Protein AF-A0A960T0Y4-F1 (afdb_monomer)

Secondary structure (DSSP, 8-state):
----HHHHHHHHHHHHHHHHHHHHHHHHHHHHS-HHHHHHHHHHHHHHHHHHHHHHH--TTS--HHHHHHHHHHHHHHHHHHHHHHHHHHHHTT---

Structure (mmCIF, N/CA/C/O backbone):
data_AF-A0A960T0Y4-F1
#
_entry.id   AF-A0A960T0Y4-F1
#
loop_
_atom_site.group_PDB
_atom_site.id
_atom_site.type_symbol
_atom_site.label_atom_id
_atom_site.label_alt_id
_atom_site.label_comp_id
_atom_site.label_asym_id
_atom_site.label_entity_id
_atom_site.label_seq_id
_atom_site.pdbx_PDB_ins_code
_atom_site.Cartn_x
_atom_site.Cartn_y
_atom_site.Cartn_z
_atom_site.occupancy
_atom_site.B_iso_or_equiv
_atom_site.auth_seq_id
_atom_site.auth_comp_id
_atom_site.auth_asym_id
_atom_site.auth_atom_id
_atom_site.pdbx_PDB_model_num
ATOM 1 N N . PRO A 1 1 ? 32.825 3.069 -10.341 1.00 51.34 1 PRO A N 1
ATOM 2 C CA . PRO A 1 1 ? 32.458 3.861 -11.542 1.00 51.34 1 PRO A CA 1
ATOM 3 C C . PRO A 1 1 ? 32.487 5.367 -11.227 1.00 51.34 1 PRO A C 1
ATOM 5 O O . PRO A 1 1 ? 32.012 5.741 -10.158 1.00 51.34 1 PRO A O 1
ATOM 8 N N . PRO A 1 2 ? 33.087 6.227 -12.070 1.00 52.44 2 PRO A N 1
ATOM 9 C CA . PRO A 1 2 ? 33.135 7.655 -11.782 1.00 52.44 2 PRO A CA 1
ATOM 10 C C . PRO A 1 2 ? 31.711 8.209 -11.888 1.00 52.44 2 PRO A C 1
ATOM 12 O O . PRO A 1 2 ? 31.106 8.140 -12.956 1.00 52.44 2 PRO A O 1
ATOM 15 N N . LEU A 1 3 ? 31.153 8.696 -10.775 1.00 61.00 3 LEU A N 1
ATOM 16 C CA . LEU A 1 3 ? 29.891 9.432 -10.794 1.00 61.00 3 LEU A CA 1
ATOM 17 C C . LEU A 1 3 ? 30.160 10.733 -11.553 1.00 61.00 3 LEU A C 1
ATOM 19 O O . LEU A 1 3 ? 30.798 11.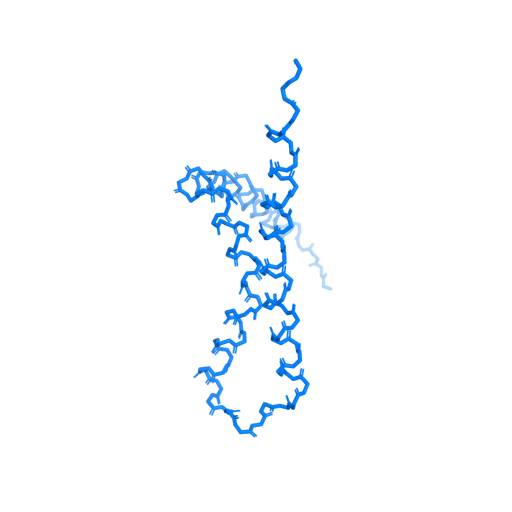642 -11.019 1.00 61.00 3 LEU A O 1
ATOM 23 N N . HIS A 1 4 ? 29.727 10.811 -12.812 1.00 67.94 4 HIS A N 1
ATOM 24 C CA . HIS A 1 4 ? 29.734 12.074 -13.532 1.00 67.94 4 HIS A CA 1
ATOM 25 C C . HIS A 1 4 ? 28.804 13.014 -12.758 1.00 67.94 4 HIS A C 1
ATOM 27 O O . HIS A 1 4 ? 27.667 12.653 -12.467 1.00 67.94 4 HIS A O 1
ATOM 33 N N . GLY A 1 5 ? 29.258 14.221 -12.399 1.00 76.19 5 GLY A N 1
ATOM 34 C CA . GLY A 1 5 ? 28.444 15.179 -11.626 1.00 76.19 5 GLY A CA 1
ATOM 35 C C . GLY A 1 5 ? 27.075 15.486 -12.257 1.00 76.19 5 GLY A C 1
ATOM 36 O O . GLY A 1 5 ? 26.147 15.896 -11.566 1.00 76.19 5 GLY A O 1
ATOM 37 N N . MET A 1 6 ? 26.932 15.204 -13.556 1.00 78.88 6 MET A N 1
ATOM 38 C CA . MET A 1 6 ? 25.678 15.252 -14.302 1.00 78.88 6 MET A CA 1
ATOM 39 C C . MET A 1 6 ? 24.641 14.219 -13.824 1.00 78.88 6 MET A C 1
ATOM 41 O O . MET A 1 6 ? 23.463 14.547 -13.762 1.00 78.88 6 MET A O 1
ATOM 45 N N . ASP A 1 7 ? 25.048 13.002 -13.448 1.00 83.81 7 ASP A N 1
ATOM 46 C CA . ASP A 1 7 ? 24.133 11.951 -12.970 1.00 83.81 7 ASP A CA 1
ATOM 47 C C . ASP A 1 7 ? 23.515 12.342 -11.626 1.00 83.81 7 ASP A C 1
ATOM 49 O O . ASP A 1 7 ? 22.317 12.188 -11.406 1.00 83.81 7 ASP A O 1
ATOM 53 N N . LEU A 1 8 ? 24.334 12.921 -10.744 1.00 86.56 8 LEU A N 1
ATOM 54 C CA . LEU A 1 8 ? 23.898 13.477 -9.464 1.00 86.56 8 LEU A CA 1
ATOM 55 C C . LEU A 1 8 ? 22.908 14.628 -9.661 1.00 86.56 8 LEU A C 1
ATOM 57 O O . LEU A 1 8 ? 21.902 14.692 -8.958 1.00 86.56 8 LEU A O 1
ATOM 61 N N . LEU A 1 9 ? 23.157 15.499 -10.644 1.00 86.81 9 LEU A N 1
ATOM 62 C CA . LEU A 1 9 ? 22.242 16.579 -11.007 1.00 86.81 9 LEU A CA 1
ATOM 63 C C . LEU A 1 9 ? 20.905 16.029 -11.527 1.00 86.81 9 LEU A C 1
ATOM 65 O O . LEU A 1 9 ? 19.850 16.479 -11.085 1.00 86.81 9 LEU A O 1
ATOM 69 N N . TRP A 1 10 ? 20.935 15.031 -12.416 1.00 88.19 10 TRP A N 1
ATOM 70 C CA . TRP A 1 10 ? 19.730 14.397 -12.952 1.00 88.19 10 TRP A CA 1
ATOM 71 C C . TRP A 1 10 ? 18.936 13.649 -11.881 1.00 88.19 10 TRP A C 1
ATOM 73 O O . TRP A 1 10 ? 17.719 13.799 -11.827 1.00 88.19 10 TRP A O 1
ATOM 83 N N . MET A 1 11 ? 19.597 12.904 -10.991 1.00 87.38 11 MET A N 1
ATOM 84 C CA . MET A 1 11 ? 18.935 12.238 -9.867 1.00 87.38 11 MET A CA 1
ATOM 85 C C . MET A 1 11 ? 18.334 13.245 -8.886 1.00 87.38 11 MET A C 1
ATOM 87 O O . MET A 1 11 ? 17.212 13.038 -8.437 1.00 87.38 11 MET A O 1
ATOM 91 N N . ALA A 1 12 ? 19.029 14.345 -8.578 1.00 86.81 12 ALA A N 1
ATOM 92 C CA . ALA A 1 12 ? 18.513 15.387 -7.692 1.00 86.81 12 ALA A CA 1
ATOM 93 C C . ALA A 1 12 ? 17.313 16.120 -8.309 1.00 86.81 12 ALA A C 1
ATOM 95 O O . ALA A 1 12 ? 16.304 16.323 -7.634 1.00 86.81 12 ALA A O 1
ATOM 96 N N . LEU A 1 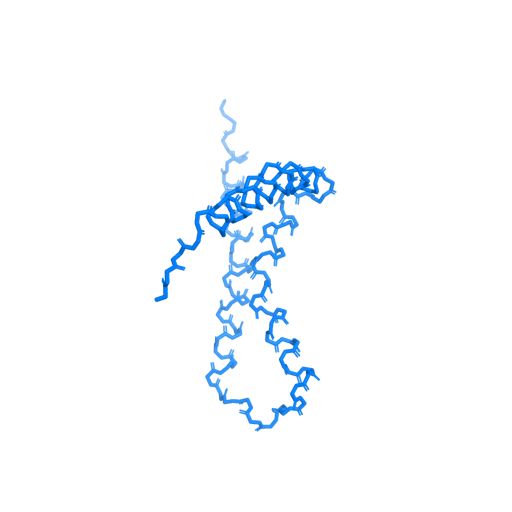13 ? 17.390 16.464 -9.598 1.00 89.25 13 LEU A N 1
ATOM 97 C CA . LEU A 1 13 ? 16.288 17.079 -10.336 1.00 89.25 13 LEU A CA 1
ATOM 98 C C . LEU A 1 13 ? 15.078 16.140 -10.379 1.00 89.25 13 LEU A C 1
ATOM 100 O O . LEU A 1 13 ? 13.964 16.548 -10.056 1.00 89.25 13 LEU A O 1
ATOM 104 N N . LEU A 1 14 ? 15.301 14.871 -10.726 1.00 87.12 14 LEU A N 1
ATOM 105 C CA . LEU A 1 14 ? 14.253 13.860 -10.780 1.00 87.12 14 LEU A CA 1
ATOM 106 C C . LEU A 1 14 ? 13.645 13.616 -9.396 1.00 87.12 14 LEU A C 1
ATOM 108 O O . LEU A 1 14 ? 12.426 13.572 -9.279 1.00 87.12 14 LEU A O 1
ATOM 112 N N . ALA A 1 15 ? 14.459 13.510 -8.343 1.00 87.31 15 ALA A N 1
ATOM 113 C CA . ALA A 1 15 ? 13.994 13.337 -6.971 1.00 87.31 15 ALA A CA 1
ATOM 114 C C . ALA A 1 15 ? 13.181 14.544 -6.494 1.00 87.31 15 ALA A C 1
ATOM 116 O O . ALA A 1 15 ? 12.140 14.363 -5.867 1.00 87.31 15 ALA A O 1
ATOM 117 N N . PHE A 1 16 ? 13.598 15.768 -6.824 1.00 88.50 16 PHE A N 1
ATOM 118 C CA . PHE A 1 16 ? 12.859 16.979 -6.478 1.00 88.50 16 PHE A CA 1
ATOM 119 C C . PHE A 1 16 ? 11.523 17.054 -7.218 1.00 88.50 16 PHE A C 1
ATOM 121 O O . PHE A 1 16 ? 10.489 17.289 -6.595 1.00 88.50 16 PHE A O 1
ATOM 128 N N . VAL A 1 17 ? 11.521 16.784 -8.527 1.00 88.00 17 VAL A N 1
ATOM 129 C CA . VAL A 1 17 ? 10.295 16.765 -9.334 1.00 88.00 17 VAL A CA 1
ATOM 130 C C . VAL A 1 17 ? 9.349 15.667 -8.847 1.00 88.00 17 VAL A C 1
ATOM 132 O O . VAL A 1 17 ? 8.181 15.932 -8.576 1.00 88.00 17 VAL A O 1
ATOM 135 N N . CYS A 1 18 ? 9.859 14.451 -8.661 1.00 82.44 18 CYS A N 1
ATOM 136 C CA . CYS A 1 18 ? 9.096 13.318 -8.153 1.00 82.44 18 CYS A CA 1
ATOM 137 C C . CYS A 1 18 ? 8.550 13.597 -6.746 1.00 82.44 18 CYS A C 1
ATOM 139 O O . CYS A 1 18 ? 7.389 13.329 -6.478 1.00 82.44 18 CYS A O 1
ATOM 141 N N . THR A 1 19 ? 9.318 14.224 -5.855 1.00 86.44 19 THR A N 1
ATOM 142 C CA . THR A 1 19 ? 8.840 14.499 -4.495 1.00 86.44 19 THR A CA 1
ATOM 143 C C . THR A 1 19 ? 7.832 15.641 -4.481 1.00 86.44 19 THR A C 1
ATOM 145 O O . THR A 1 19 ? 6.723 15.455 -4.010 1.00 86.44 19 THR A O 1
ATOM 148 N N . VAL A 1 20 ? 8.157 16.817 -5.017 1.00 85.50 20 VAL A N 1
ATOM 149 C CA . VAL A 1 20 ? 7.288 17.999 -4.885 1.00 85.50 20 VAL A CA 1
ATOM 150 C C . VAL A 1 20 ? 6.012 17.850 -5.715 1.00 85.50 20 VAL A C 1
ATOM 152 O O . VAL A 1 20 ? 4.914 18.072 -5.200 1.00 85.50 20 VAL A O 1
ATOM 155 N N . PHE A 1 21 ? 6.127 17.422 -6.977 1.00 82.56 21 PHE A N 1
ATOM 156 C CA . PHE A 1 21 ? 4.957 17.279 -7.843 1.00 82.56 21 PHE A CA 1
ATOM 157 C C . PHE A 1 21 ? 4.163 16.010 -7.537 1.00 82.56 21 PHE A C 1
ATOM 159 O O . PHE A 1 21 ? 2.939 16.100 -7.425 1.00 82.56 21 PHE A O 1
ATOM 166 N N . ALA A 1 22 ? 4.808 14.848 -7.352 1.00 83.06 22 ALA A N 1
ATOM 167 C CA . ALA A 1 22 ? 4.050 13.628 -7.066 1.00 83.06 22 ALA A CA 1
ATOM 168 C C . ALA A 1 22 ? 3.453 13.645 -5.656 1.00 83.06 22 ALA A C 1
ATOM 170 O O . ALA A 1 22 ? 2.351 13.138 -5.490 1.00 83.06 22 ALA A O 1
ATOM 171 N N . HIS A 1 23 ? 4.085 14.283 -4.662 1.00 78.75 23 HIS A N 1
ATOM 172 C CA . HIS A 1 23 ? 3.462 14.463 -3.346 1.00 78.75 23 HIS A CA 1
ATOM 173 C C . HIS A 1 23 ? 2.269 15.425 -3.404 1.00 78.75 23 HIS A C 1
ATOM 175 O O . HIS A 1 23 ? 1.231 15.145 -2.810 1.00 78.75 23 HIS A O 1
ATOM 181 N N . GLY A 1 24 ? 2.361 16.517 -4.173 1.00 80.69 24 GLY A N 1
ATOM 182 C CA . GLY A 1 24 ? 1.228 17.418 -4.402 1.00 80.69 24 GLY A CA 1
ATOM 183 C C . GLY A 1 24 ? 0.043 16.710 -5.066 1.00 80.69 24 GLY A C 1
ATOM 184 O O . GLY A 1 24 ? -1.092 16.832 -4.603 1.00 80.69 24 GLY A O 1
ATOM 185 N N . TYR A 1 25 ? 0.313 15.902 -6.096 1.00 77.75 25 TYR A N 1
ATOM 186 C CA . TYR A 1 25 ? -0.699 15.061 -6.736 1.00 77.75 25 TYR A CA 1
ATOM 187 C C . TYR A 1 25 ? -1.238 13.995 -5.779 1.00 77.75 25 TYR A C 1
ATOM 189 O O . TYR A 1 25 ? -2.446 13.830 -5.684 1.00 77.75 25 TYR A O 1
ATOM 197 N N . HIS A 1 26 ? -0.377 13.329 -5.010 1.00 70.50 26 HIS A N 1
ATOM 198 C CA . HIS A 1 26 ? -0.770 12.344 -4.004 1.00 70.50 26 HIS A CA 1
ATOM 199 C C . HIS A 1 26 ? -1.741 12.964 -2.988 1.00 70.50 26 HIS A C 1
ATOM 201 O O . HIS A 1 26 ? -2.800 12.398 -2.740 1.00 70.50 26 HIS A O 1
ATOM 207 N N . ILE A 1 27 ? -1.455 14.157 -2.458 1.00 73.62 27 ILE A N 1
ATOM 208 C CA . ILE A 1 27 ? -2.363 14.873 -1.545 1.00 73.62 27 ILE A CA 1
ATOM 209 C C . ILE A 1 27 ? -3.674 15.262 -2.245 1.00 73.62 27 ILE A C 1
ATOM 211 O O . ILE A 1 27 ? -4.740 15.206 -1.630 1.00 73.62 27 ILE A O 1
ATOM 215 N N . HIS A 1 28 ? -3.626 15.647 -3.522 1.00 69.44 28 HIS A N 1
ATOM 216 C CA . HIS A 1 28 ? -4.826 15.965 -4.298 1.00 69.44 28 HIS A CA 1
ATOM 217 C C . HIS A 1 28 ? -5.699 14.722 -4.544 1.00 69.44 28 HIS A C 1
ATOM 219 O O . HIS A 1 28 ? -6.919 14.790 -4.395 1.00 69.44 28 HIS A O 1
ATOM 225 N N . LEU A 1 29 ? -5.081 13.569 -4.824 1.00 64.44 29 LEU A N 1
ATOM 226 C CA . LEU A 1 29 ? -5.757 12.277 -4.936 1.00 64.44 29 LEU A CA 1
ATOM 227 C C . LEU A 1 29 ? -6.325 11.812 -3.593 1.00 64.44 29 LEU A C 1
ATOM 229 O O . LEU A 1 29 ? -7.456 11.352 -3.569 1.00 64.44 29 LEU A O 1
ATOM 233 N N . LEU A 1 30 ? -5.612 11.995 -2.477 1.00 63.59 30 LEU A N 1
ATOM 234 C CA . LEU A 1 30 ? -6.117 11.741 -1.114 1.00 63.59 30 LEU A CA 1
ATOM 235 C C . LEU A 1 30 ? -7.271 12.672 -0.701 1.00 63.59 30 LEU A C 1
ATOM 237 O O . LEU A 1 30 ? -7.924 12.450 0.316 1.00 63.59 30 LEU A O 1
ATOM 241 N N . ARG A 1 31 ? -7.497 13.757 -1.449 1.00 59.34 31 ARG A N 1
ATOM 242 C CA . ARG A 1 31 ? -8.651 14.645 -1.270 1.00 59.34 31 ARG A CA 1
ATOM 243 C C . ARG A 1 31 ? -9.890 14.164 -2.026 1.00 59.34 31 ARG A C 1
ATOM 245 O O . ARG A 1 31 ? -10.992 14.552 -1.653 1.00 59.34 31 ARG A O 1
ATOM 252 N N . GLN A 1 32 ? -9.713 13.361 -3.076 1.00 58.56 32 GLN A N 1
ATOM 253 C CA . GLN A 1 32 ? -10.796 12.798 -3.896 1.00 58.56 32 GLN A CA 1
ATOM 254 C C . GLN A 1 32 ? -11.089 11.328 -3.556 1.00 58.56 32 GLN A C 1
ATOM 256 O O . GLN A 1 32 ? -12.236 10.894 -3.619 1.00 58.56 32 GLN A O 1
ATOM 261 N N . LEU A 1 33 ? -10.068 10.576 -3.147 1.00 56.34 33 LEU A N 1
ATOM 262 C CA . LEU A 1 33 ? -10.173 9.294 -2.468 1.00 56.34 33 LEU A CA 1
ATOM 263 C C 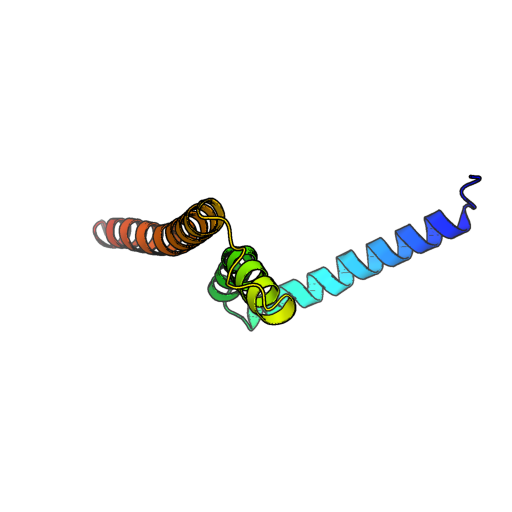. LEU A 1 33 ? -10.075 9.582 -0.976 1.00 56.34 33 LEU A C 1
ATOM 265 O O . LEU A 1 33 ? -9.023 10.018 -0.523 1.00 56.34 33 LEU A O 1
ATOM 269 N N . ASP A 1 34 ? -11.155 9.362 -0.228 1.00 59.94 34 ASP A N 1
ATOM 270 C CA . ASP A 1 34 ? -11.178 9.539 1.227 1.00 59.94 34 ASP A CA 1
ATOM 271 C C . ASP A 1 34 ? -9.901 8.927 1.838 1.00 59.94 34 ASP A C 1
ATOM 273 O O . ASP A 1 34 ? -9.518 7.815 1.473 1.00 59.94 34 ASP A O 1
ATOM 277 N N . VAL A 1 35 ? -9.201 9.634 2.734 1.00 59.66 35 VAL A N 1
ATOM 278 C CA . VAL A 1 35 ? -7.923 9.185 3.348 1.00 59.66 35 VAL A CA 1
ATOM 279 C C . VAL A 1 35 ? -8.030 7.760 3.924 1.00 59.66 35 VAL A C 1
ATOM 281 O O . VAL A 1 35 ? -7.047 7.020 4.030 1.00 59.66 35 VAL A O 1
ATOM 284 N N . TYR A 1 36 ? -9.257 7.355 4.245 1.00 61.19 36 TYR A N 1
ATOM 285 C CA . TYR A 1 36 ? -9.672 6.002 4.570 1.00 61.19 36 TYR A CA 1
ATOM 286 C C . TYR A 1 36 ? -9.455 4.979 3.438 1.00 61.19 36 TYR A C 1
ATOM 288 O O . TYR A 1 36 ? -8.842 3.940 3.669 1.00 61.19 36 TYR A O 1
ATOM 296 N N . THR A 1 37 ? -9.918 5.259 2.219 1.00 67.06 37 THR A N 1
ATOM 297 C CA . THR A 1 37 ? -9.777 4.387 1.045 1.00 67.06 37 THR A CA 1
ATOM 298 C C . THR A 1 37 ? -8.320 4.228 0.637 1.00 67.06 37 THR A C 1
ATOM 300 O O . THR A 1 37 ? -7.905 3.123 0.306 1.00 67.06 37 THR A O 1
ATOM 303 N N . ALA A 1 38 ? -7.521 5.293 0.709 1.00 70.12 38 ALA A N 1
ATOM 304 C CA . ALA A 1 38 ? -6.098 5.213 0.395 1.00 70.12 38 ALA A CA 1
ATOM 305 C C . ALA A 1 38 ? -5.318 4.387 1.427 1.00 70.12 38 ALA A C 1
ATOM 307 O O . ALA A 1 38 ? -4.548 3.507 1.050 1.00 70.12 38 ALA A O 1
ATOM 308 N N . ASN A 1 39 ? -5.577 4.584 2.726 1.00 68.31 39 ASN A N 1
ATOM 309 C CA . ASN A 1 39 ? -5.016 3.707 3.756 1.00 68.31 39 ASN A CA 1
ATOM 310 C C . ASN A 1 39 ? -5.475 2.257 3.579 1.00 68.31 39 ASN A C 1
ATOM 312 O O . ASN A 1 39 ? -4.677 1.341 3.750 1.00 68.31 39 ASN A O 1
ATOM 316 N N . LEU A 1 40 ? -6.740 2.029 3.223 1.00 68.19 40 LEU A N 1
ATOM 317 C CA . LEU A 1 40 ? -7.257 0.689 2.964 1.00 68.19 40 LEU A CA 1
ATOM 318 C C . LEU A 1 40 ? -6.584 0.046 1.740 1.00 68.19 40 LEU A C 1
ATOM 320 O O . LEU A 1 40 ? -6.255 -1.134 1.790 1.00 68.19 40 LEU A O 1
ATOM 324 N N . ALA A 1 41 ? -6.333 0.813 0.676 1.00 75.50 41 ALA A N 1
ATOM 325 C CA . ALA A 1 41 ? -5.646 0.346 -0.526 1.00 75.50 41 ALA A CA 1
ATOM 326 C C . ALA A 1 41 ? -4.183 -0.030 -0.248 1.00 75.50 41 ALA A C 1
ATOM 328 O O . ALA A 1 41 ? -3.763 -1.109 -0.650 1.00 75.50 41 ALA A O 1
ATOM 329 N N . VAL A 1 42 ? -3.443 0.797 0.500 1.00 75.88 42 VAL A N 1
ATOM 330 C CA . VAL A 1 42 ? -2.062 0.494 0.927 1.00 75.88 42 VAL A CA 1
ATOM 331 C C . VAL A 1 42 ? -2.023 -0.757 1.804 1.00 75.88 42 VAL A C 1
ATOM 333 O O . VAL A 1 42 ? -1.191 -1.635 1.614 1.00 75.88 42 VAL A O 1
ATOM 336 N N . ASN A 1 43 ? -2.967 -0.891 2.734 1.00 70.81 43 ASN A N 1
ATOM 337 C CA . ASN A 1 43 ? -3.069 -2.085 3.569 1.00 70.81 43 ASN A CA 1
ATOM 338 C C . ASN A 1 43 ? -3.430 -3.341 2.747 1.00 70.81 43 ASN A C 1
ATOM 340 O O . ASN A 1 43 ? -2.989 -4.446 3.066 1.00 70.81 43 ASN A O 1
ATOM 344 N N . LEU A 1 44 ? -4.197 -3.196 1.663 1.00 74.44 44 LEU A N 1
ATOM 345 C CA . LEU A 1 44 ? -4.537 -4.283 0.740 1.00 74.44 44 LEU A CA 1
ATOM 346 C C . LEU A 1 44 ? -3.460 -4.577 -0.314 1.00 74.44 44 LEU A C 1
ATOM 348 O O . LEU A 1 44 ? -3.572 -5.599 -0.986 1.00 74.44 44 LEU A O 1
ATOM 352 N N . GLU A 1 45 ? -2.420 -3.753 -0.445 1.00 78.56 45 GLU A N 1
ATOM 353 C CA . GLU A 1 45 ? -1.294 -3.957 -1.368 1.00 78.56 45 GLU A CA 1
ATOM 354 C C . GLU A 1 45 ? -0.727 -5.392 -1.325 1.00 78.56 45 GLU A C 1
ATOM 356 O O . GLU A 1 45 ? -0.694 -6.042 -2.372 1.00 78.56 45 GLU A O 1
ATOM 361 N N . PRO A 1 46 ? -0.393 -5.969 -0.153 1.00 74.38 46 PRO A N 1
ATOM 362 C CA . PRO A 1 46 ? 0.042 -7.364 -0.062 1.00 74.38 46 PRO A CA 1
ATOM 363 C C . PRO A 1 46 ? -1.003 -8.379 -0.551 1.00 74.38 46 PRO A C 1
ATOM 365 O O . PRO A 1 46 ? -0.645 -9.352 -1.211 1.00 74.38 46 PRO A O 1
ATOM 368 N N . VAL A 1 47 ? -2.296 -8.160 -0.285 1.00 81.94 47 VAL A N 1
ATOM 369 C CA . VAL A 1 47 ? -3.375 -9.056 -0.749 1.00 81.94 47 VAL A CA 1
ATOM 370 C C . VAL A 1 47 ? -3.521 -8.984 -2.269 1.00 81.94 47 VAL A C 1
ATOM 372 O O . VAL A 1 47 ? -3.656 -10.015 -2.926 1.00 81.94 47 VAL A O 1
ATOM 375 N N . TYR A 1 48 ? -3.447 -7.785 -2.848 1.00 81.00 48 TYR A N 1
ATOM 376 C CA . TYR A 1 48 ? -3.470 -7.612 -4.298 1.00 81.00 48 TYR A CA 1
ATOM 377 C C . TYR A 1 48 ? -2.224 -8.192 -4.965 1.00 81.00 48 TYR A C 1
ATOM 379 O O . TYR A 1 48 ? -2.355 -8.821 -6.009 1.00 81.00 48 TYR A O 1
ATOM 387 N N . GLY A 1 49 ? -1.043 -8.062 -4.355 1.00 80.38 49 GLY A N 1
ATOM 388 C CA . GLY A 1 49 ? 0.184 -8.700 -4.837 1.00 80.38 49 GLY A CA 1
ATOM 389 C C . GLY A 1 49 ? 0.071 -10.226 -4.871 1.00 80.38 49 GLY A C 1
ATOM 390 O O . GLY A 1 49 ? 0.435 -10.850 -5.862 1.00 80.38 49 GLY A O 1
ATOM 391 N N . ILE A 1 50 ? -0.519 -10.820 -3.831 1.00 78.94 50 ILE A N 1
ATOM 392 C CA . ILE A 1 50 ? -0.844 -12.253 -3.738 1.00 78.94 50 ILE A CA 1
ATOM 393 C C . ILE A 1 50 ? -1.814 -12.677 -4.853 1.00 78.94 50 ILE A C 1
ATOM 395 O O . ILE A 1 50 ? -1.564 -13.669 -5.538 1.00 78.94 50 ILE A O 1
ATOM 399 N N . LEU A 1 51 ? -2.905 -11.931 -5.058 1.00 79.62 51 LEU A N 1
ATOM 400 C CA . LEU A 1 51 ? -3.893 -12.220 -6.105 1.00 79.62 51 LEU A CA 1
ATOM 401 C C . LEU A 1 51 ? -3.302 -12.070 -7.511 1.00 79.62 51 LEU A C 1
ATOM 403 O O . LEU A 1 51 ? -3.535 -12.921 -8.367 1.00 79.62 51 LEU A O 1
ATOM 407 N N . ALA A 1 52 ? -2.515 -11.019 -7.743 1.00 80.44 52 ALA A N 1
ATOM 408 C CA . ALA A 1 52 ? -1.845 -10.771 -9.013 1.00 80.44 52 ALA A CA 1
ATOM 409 C C . ALA A 1 52 ? -0.791 -11.844 -9.305 1.00 80.44 52 ALA A C 1
ATOM 411 O O . ALA A 1 52 ? -0.753 -12.361 -10.417 1.00 80.44 52 ALA A O 1
ATOM 412 N N . ALA A 1 53 ? 0.011 -12.235 -8.310 1.00 79.56 53 ALA A N 1
ATOM 413 C CA . ALA A 1 53 ? 0.961 -13.334 -8.438 1.00 79.56 53 ALA A CA 1
ATOM 414 C C . ALA A 1 53 ? 0.243 -14.652 -8.760 1.00 79.56 53 ALA A C 1
ATOM 416 O O . ALA A 1 53 ? 0.658 -15.355 -9.676 1.00 79.56 53 ALA A O 1
ATOM 417 N N . ALA A 1 54 ? -0.871 -14.953 -8.082 1.00 75.19 54 ALA A N 1
ATOM 418 C CA . ALA A 1 54 ? -1.675 -16.139 -8.368 1.00 75.19 54 ALA A CA 1
ATOM 419 C C . ALA A 1 54 ? -2.258 -16.124 -9.796 1.00 75.19 54 ALA A C 1
ATOM 421 O O . ALA A 1 54 ? -2.230 -17.148 -10.475 1.00 75.19 54 ALA A O 1
ATOM 422 N N . ALA A 1 55 ? -2.738 -14.969 -10.269 1.00 77.12 55 ALA A N 1
ATOM 423 C CA . ALA A 1 55 ? -3.295 -14.811 -11.613 1.00 77.12 55 ALA A CA 1
ATOM 424 C C . ALA A 1 55 ? -2.230 -14.863 -12.727 1.00 77.12 55 ALA A C 1
ATOM 426 O O . ALA A 1 55 ? -2.491 -15.428 -13.785 1.00 77.12 55 ALA A O 1
ATOM 427 N N . LEU A 1 56 ? -1.041 -14.289 -12.500 1.00 76.50 56 LEU A N 1
ATOM 428 C CA . LEU A 1 56 ? 0.051 -14.223 -13.482 1.00 76.50 56 LEU A CA 1
ATOM 429 C C . LEU A 1 56 ? 0.858 -15.518 -13.567 1.00 76.50 56 LEU A C 1
ATOM 431 O O . LEU A 1 56 ? 1.197 -15.950 -14.664 1.00 76.50 56 LEU A O 1
ATOM 435 N N . PHE A 1 57 ? 1.177 -16.1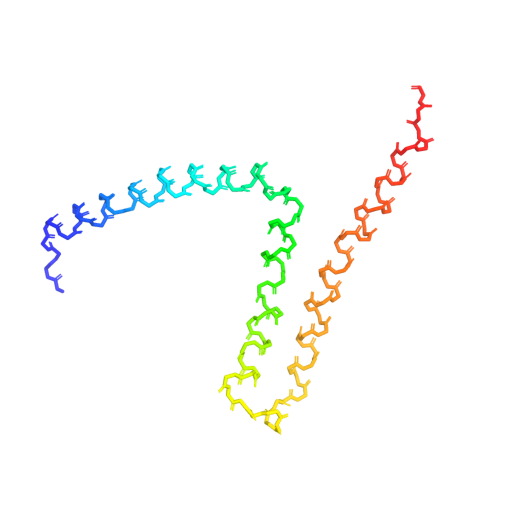34 -12.427 1.00 73.00 57 PHE A N 1
ATOM 436 C CA . PHE A 1 57 ? 1.948 -17.376 -12.412 1.00 73.00 57 PHE A CA 1
ATOM 437 C C . PHE A 1 57 ? 1.073 -18.607 -12.655 1.00 73.00 57 PHE A C 1
ATOM 439 O O . PHE A 1 57 ? 1.605 -19.656 -13.000 1.00 73.00 57 PHE A O 1
ATOM 446 N N . GLY A 1 58 ? -0.256 -18.513 -12.495 1.00 65.62 58 GLY A N 1
ATOM 447 C CA . GLY A 1 58 ? -1.200 -19.603 -12.792 1.00 65.62 58 GLY A CA 1
ATOM 448 C C . GLY A 1 58 ? -0.969 -20.888 -11.980 1.00 65.62 58 GLY A C 1
ATOM 449 O O . GLY A 1 58 ? -1.645 -21.897 -12.176 1.00 65.62 58 GLY A O 1
ATOM 450 N N . GLU A 1 59 ? -0.026 -20.858 -11.041 1.00 59.84 59 GLU A N 1
ATOM 451 C CA . GLU A 1 59 ? 0.488 -21.997 -10.295 1.00 59.84 59 GLU A CA 1
ATOM 452 C C . GLU A 1 59 ? -0.265 -22.145 -8.967 1.00 59.84 59 GLU A C 1
ATOM 454 O O . GLU A 1 59 ? 0.304 -22.258 -7.884 1.00 59.84 59 GLU A O 1
ATOM 459 N N . HIS A 1 60 ? -1.599 -22.194 -9.035 1.00 56.19 60 HIS A N 1
ATOM 460 C CA . HIS A 1 60 ? -2.449 -22.435 -7.860 1.00 56.19 60 HIS A CA 1
ATOM 461 C C . HIS A 1 60 ? -2.090 -23.731 -7.099 1.00 56.19 60 HIS A C 1
ATOM 463 O O . HIS A 1 60 ? -2.510 -23.911 -5.958 1.00 56.19 60 HIS A O 1
ATOM 469 N N . ARG A 1 61 ? -1.325 -24.641 -7.724 1.00 52.75 61 ARG A N 1
ATOM 470 C CA . ARG A 1 61 ? -0.923 -25.948 -7.184 1.00 52.75 61 ARG A CA 1
ATOM 471 C C . ARG A 1 61 ? 0.385 -25.959 -6.383 1.00 52.75 61 ARG A C 1
ATOM 473 O O . ARG A 1 61 ? 0.576 -26.903 -5.624 1.00 52.75 61 ARG A O 1
ATOM 480 N N . THR A 1 62 ? 1.254 -24.956 -6.508 1.00 56.81 62 THR A N 1
ATOM 481 C CA . THR A 1 62 ? 2.525 -24.853 -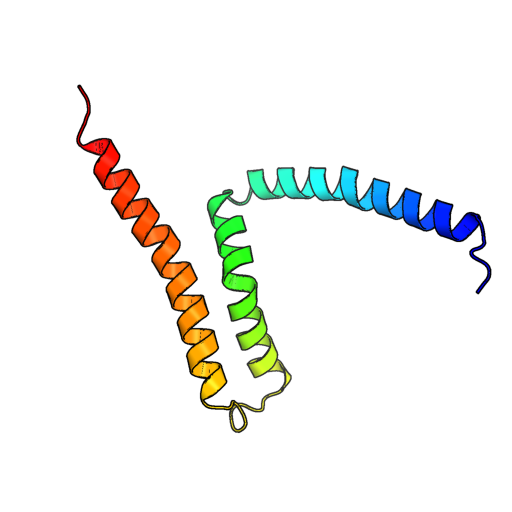5.750 1.00 56.81 62 THR A CA 1
ATOM 482 C C . THR A 1 62 ? 2.490 -23.767 -4.680 1.00 56.81 62 THR A C 1
ATOM 484 O O . THR A 1 62 ? 3.506 -23.458 -4.057 1.00 56.81 62 THR A O 1
ATOM 487 N N . LEU A 1 63 ? 1.306 -23.216 -4.398 1.00 64.19 63 LEU A N 1
ATOM 488 C CA . LEU A 1 63 ? 1.092 -22.340 -3.253 1.00 64.19 63 LEU A CA 1
ATOM 489 C C . LEU A 1 63 ? 1.294 -23.147 -1.964 1.00 64.19 63 LEU A C 1
ATOM 491 O O . LEU A 1 63 ? 0.427 -23.901 -1.521 1.00 64.19 63 LEU A O 1
ATOM 495 N N . HIS A 1 64 ? 2.486 -23.004 -1.388 1.00 65.38 64 HIS A N 1
ATOM 496 C CA . HIS A 1 64 ? 2.883 -23.648 -0.144 1.00 65.38 64 HIS A CA 1
ATOM 497 C C . HIS A 1 64 ? 1.867 -23.321 0.966 1.00 65.38 64 HIS A C 1
ATOM 499 O O . HIS A 1 64 ? 1.434 -22.1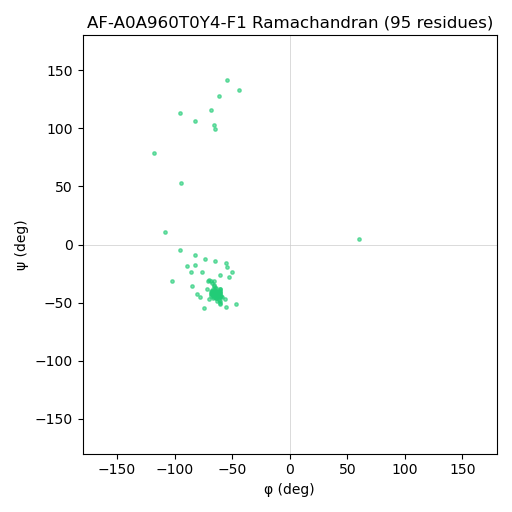73 1.050 1.00 65.38 64 HIS A O 1
ATOM 505 N N . PRO A 1 65 ? 1.503 -24.253 1.865 1.00 70.19 65 PRO A N 1
ATOM 506 C CA . PRO A 1 65 ? 0.523 -23.992 2.926 1.00 70.19 65 PRO A CA 1
ATOM 507 C C . PRO A 1 65 ? 0.839 -22.752 3.788 1.00 70.19 65 PRO A C 1
ATOM 509 O O . PRO A 1 65 ? -0.076 -22.073 4.253 1.00 70.19 65 PRO A O 1
ATOM 512 N N . GLY A 1 66 ? 2.119 -22.386 3.928 1.00 73.12 66 GLY A N 1
ATOM 513 C CA . GLY A 1 66 ? 2.547 -21.136 4.574 1.00 73.12 66 GLY A CA 1
ATOM 514 C C . GLY A 1 66 ? 2.040 -19.849 3.901 1.00 73.12 66 GLY A C 1
ATOM 515 O O . GLY A 1 66 ? 1.839 -18.844 4.578 1.00 73.12 66 GLY A O 1
ATOM 516 N N . PHE A 1 67 ? 1.745 -19.878 2.599 1.00 72.56 67 PHE A N 1
ATOM 517 C CA . PHE A 1 67 ? 1.137 -18.764 1.867 1.00 72.56 67 PHE 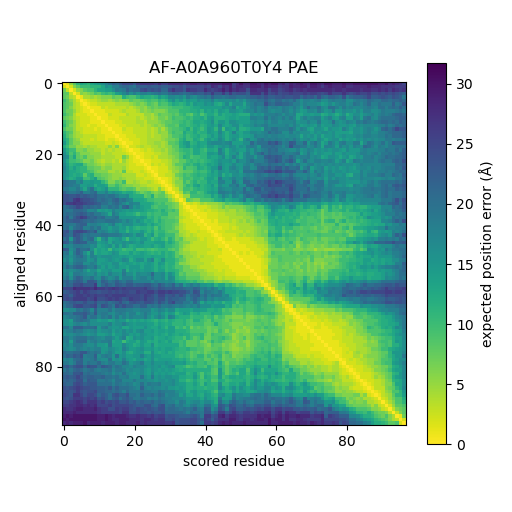A CA 1
ATOM 518 C C . PHE A 1 67 ? -0.261 -18.424 2.390 1.00 72.56 67 PHE A C 1
ATOM 520 O O . PHE A 1 67 ? -0.582 -17.253 2.581 1.00 72.56 67 PHE A O 1
ATOM 527 N N . PHE A 1 68 ? -1.078 -19.440 2.688 1.00 76.81 68 PHE A N 1
ATOM 528 C CA . PHE A 1 68 ? -2.421 -19.234 3.235 1.00 76.81 68 PHE A CA 1
ATOM 529 C C . PHE A 1 68 ? -2.378 -18.606 4.629 1.00 76.81 68 PHE A C 1
ATOM 531 O O . PHE A 1 68 ? -3.221 -17.772 4.946 1.00 76.81 68 PHE A O 1
ATOM 538 N N . VAL A 1 69 ? -1.369 -18.947 5.439 1.00 82.12 69 VAL A N 1
ATOM 539 C CA . VAL A 1 69 ? -1.153 -18.327 6.756 1.00 82.12 69 VAL A CA 1
ATOM 540 C C . VAL A 1 69 ? -0.770 -16.853 6.608 1.00 82.12 69 VAL A C 1
ATOM 542 O O . VAL A 1 69 ? -1.319 -16.003 7.312 1.00 82.12 69 VAL A O 1
ATOM 545 N N . GLY A 1 70 ? 0.116 -16.529 5.662 1.00 79.12 70 GLY A N 1
ATOM 546 C CA . GLY A 1 70 ? 0.482 -15.146 5.343 1.00 79.12 70 GLY A CA 1
ATOM 547 C C . GLY A 1 70 ? -0.720 -14.322 4.872 1.00 79.12 70 GLY A C 1
ATOM 548 O O . GLY A 1 70 ? -1.019 -13.281 5.454 1.00 79.12 70 GLY A O 1
ATOM 549 N N . ALA A 1 71 ? -1.474 -14.839 3.897 1.00 80.38 71 ALA A N 1
ATOM 550 C CA . ALA A 1 71 ? -2.688 -14.203 3.390 1.00 80.38 71 ALA A CA 1
ATOM 551 C C . ALA A 1 71 ? -3.736 -13.990 4.497 1.00 80.38 71 ALA A C 1
ATOM 553 O O . ALA A 1 71 ? -4.285 -12.895 4.633 1.00 80.38 71 ALA A O 1
ATOM 554 N N . ALA A 1 72 ? -3.974 -15.005 5.335 1.00 83.31 72 ALA A N 1
ATOM 555 C CA . ALA A 1 72 ? -4.893 -14.905 6.464 1.00 83.31 72 ALA A CA 1
ATOM 556 C C . ALA A 1 72 ? -4.446 -13.844 7.481 1.00 83.31 72 ALA A C 1
ATOM 558 O O . ALA A 1 72 ? -5.279 -13.083 7.969 1.00 83.31 72 ALA A O 1
ATOM 559 N N . THR A 1 73 ? -3.143 -13.742 7.761 1.00 82.31 73 THR A N 1
ATOM 560 C CA . THR A 1 73 ? -2.591 -12.751 8.700 1.00 82.31 73 THR A CA 1
ATOM 561 C C . THR A 1 73 ? -2.768 -11.324 8.178 1.00 82.31 73 THR A C 1
ATOM 563 O O . THR A 1 73 ? -3.206 -10.449 8.924 1.00 82.31 73 THR A O 1
ATOM 566 N N . THR A 1 74 ? -2.507 -11.083 6.891 1.00 84.25 74 THR A N 1
ATOM 567 C CA . THR A 1 74 ? -2.715 -9.771 6.260 1.00 84.25 74 THR A CA 1
ATOM 568 C C . THR A 1 74 ? -4.191 -9.367 6.258 1.00 84.25 74 THR A C 1
ATOM 570 O O . THR A 1 74 ? -4.529 -8.243 6.626 1.00 84.25 74 THR A O 1
ATOM 573 N N . ILE A 1 75 ? -5.092 -10.288 5.903 1.00 83.12 75 ILE A N 1
ATOM 574 C CA . ILE A 1 75 ? -6.540 -10.033 5.936 1.00 83.12 75 ILE A CA 1
ATOM 575 C C . ILE A 1 75 ? -6.997 -9.752 7.374 1.00 83.12 75 ILE A C 1
ATOM 577 O O . ILE A 1 75 ? -7.737 -8.794 7.606 1.00 83.12 75 ILE A O 1
ATOM 581 N N . ALA A 1 76 ? -6.528 -10.535 8.349 1.00 85.12 76 ALA A N 1
ATOM 582 C CA . ALA A 1 76 ? -6.844 -10.333 9.757 1.00 85.12 76 ALA A CA 1
ATOM 583 C C . ALA A 1 76 ? -6.381 -8.956 10.254 1.00 85.12 76 ALA A C 1
ATOM 585 O O . ALA A 1 76 ? -7.163 -8.261 10.898 1.00 85.12 76 ALA A O 1
ATOM 586 N N . ALA A 1 77 ? -5.165 -8.523 9.911 1.00 82.62 77 ALA A N 1
ATOM 587 C CA . ALA A 1 77 ? -4.653 -7.199 10.266 1.00 82.62 77 ALA A CA 1
ATOM 588 C C . ALA A 1 77 ? -5.507 -6.069 9.658 1.00 82.62 77 ALA A C 1
ATOM 590 O O . ALA A 1 77 ? -5.917 -5.142 10.365 1.00 82.62 77 ALA A O 1
ATOM 591 N N . ASN A 1 78 ? -5.860 -6.193 8.376 1.00 77.44 78 ASN A N 1
ATOM 592 C CA . ASN A 1 78 ? -6.647 -5.193 7.653 1.00 77.44 78 ASN A CA 1
ATOM 593 C C . ASN A 1 78 ? -8.089 -5.081 8.142 1.00 77.44 78 ASN A C 1
ATOM 595 O O . ASN A 1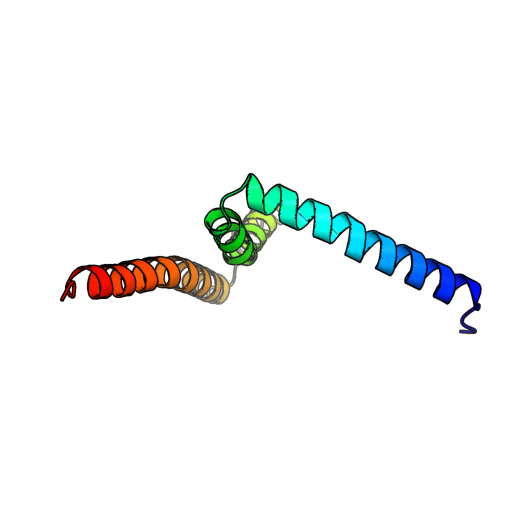 78 ? -8.665 -4.000 8.077 1.00 77.44 78 ASN A O 1
ATOM 599 N N . VAL A 1 79 ? -8.685 -6.176 8.622 1.00 79.94 79 VAL A N 1
ATOM 600 C CA . VAL A 1 79 ? -10.042 -6.191 9.191 1.00 79.94 79 VAL A CA 1
ATOM 601 C C . VAL A 1 79 ? -10.027 -5.793 10.669 1.00 79.94 79 VAL A C 1
ATOM 603 O O . VAL A 1 79 ? -10.927 -5.084 11.127 1.00 79.94 79 VAL A O 1
ATOM 606 N N . ALA A 1 80 ? -8.992 -6.176 11.420 1.00 82.94 80 ALA A N 1
ATOM 607 C CA . ALA A 1 80 ? -8.833 -5.793 12.818 1.00 82.94 80 ALA A CA 1
ATOM 608 C C . ALA A 1 80 ? -8.717 -4.275 12.971 1.00 82.94 80 ALA A C 1
ATOM 610 O O . ALA A 1 80 ? -9.385 -3.707 13.829 1.00 82.94 80 ALA A O 1
ATOM 611 N N . HIS A 1 81 ? -7.944 -3.602 12.116 1.00 73.50 81 HIS A N 1
ATOM 612 C CA . HIS A 1 81 ? -7.731 -2.156 12.193 1.00 73.50 81 HIS A CA 1
ATOM 613 C C . HIS A 1 81 ? -9.039 -1.318 12.180 1.00 73.50 81 HIS A C 1
ATOM 615 O O . HIS A 1 81 ? -9.271 -0.566 13.134 1.00 73.50 81 HIS A O 1
ATOM 621 N N . PRO A 1 82 ? -9.962 -1.457 11.203 1.00 72.00 82 PRO A N 1
ATOM 622 C CA . PRO A 1 82 ? -11.232 -0.735 11.205 1.00 72.00 82 PRO A CA 1
ATOM 623 C C . PRO A 1 82 ? -12.194 -1.216 12.298 1.00 72.00 82 PRO A C 1
ATOM 625 O O . PRO A 1 82 ? -12.971 -0.406 12.800 1.00 72.00 82 PRO A O 1
ATOM 628 N N . LEU A 1 83 ? -12.168 -2.494 12.699 1.00 77.06 83 LEU A N 1
ATOM 629 C CA . LEU A 1 83 ? -13.003 -2.992 13.801 1.00 77.06 83 LEU A CA 1
ATOM 630 C C . LEU A 1 83 ? -12.570 -2.407 15.149 1.00 77.06 83 LEU A C 1
ATOM 632 O O . LEU A 1 83 ? -13.421 -1.959 15.920 1.00 77.06 83 LEU A O 1
ATOM 636 N N . LEU A 1 84 ? -11.261 -2.339 15.403 1.00 73.25 84 LEU A N 1
ATOM 637 C CA . LEU A 1 84 ? -10.703 -1.709 16.594 1.00 73.25 84 LEU A CA 1
ATOM 638 C C . LEU A 1 84 ? -11.013 -0.213 16.597 1.00 73.25 84 LEU A C 1
ATOM 640 O O . LEU A 1 84 ? -11.501 0.305 17.597 1.00 73.25 84 LEU A O 1
ATOM 644 N N . GLN A 1 85 ? -10.814 0.477 15.468 1.00 73.00 85 GLN A N 1
ATOM 645 C CA . GLN A 1 85 ? -11.174 1.891 15.358 1.00 73.00 85 GLN A CA 1
ATOM 646 C C . GLN A 1 85 ? -12.675 2.118 15.577 1.00 73.00 85 GLN A C 1
ATOM 648 O O . GLN A 1 85 ? -13.047 3.023 16.319 1.00 73.00 85 GLN A O 1
ATOM 653 N N . ARG A 1 86 ? -13.557 1.273 15.027 1.00 68.81 86 ARG A N 1
ATOM 654 C CA . ARG A 1 86 ? -15.007 1.339 15.287 1.00 68.81 86 ARG A CA 1
ATOM 655 C C . ARG A 1 86 ? -15.341 1.107 16.762 1.00 68.81 86 ARG A C 1
ATOM 657 O O . ARG A 1 86 ? -16.192 1.818 17.294 1.00 68.81 86 ARG A O 1
ATOM 664 N N . ALA A 1 87 ? -14.676 0.165 17.431 1.00 70.25 87 ALA A N 1
ATOM 665 C CA . ALA A 1 87 ? -14.864 -0.103 18.858 1.00 70.25 87 ALA A CA 1
ATOM 666 C C . ALA A 1 87 ? -14.367 1.058 19.740 1.00 70.25 87 ALA A C 1
ATOM 668 O O . ALA A 1 87 ? -15.063 1.476 20.667 1.00 70.25 87 ALA A O 1
ATOM 669 N N . VAL A 1 88 ? -13.208 1.639 19.414 1.00 67.88 88 VAL A N 1
ATOM 670 C CA . VAL A 1 88 ? -12.630 2.797 20.115 1.00 67.88 88 VAL A CA 1
ATOM 671 C C . VAL A 1 88 ? -13.487 4.052 19.913 1.00 67.88 88 VAL A C 1
ATOM 673 O O . VAL A 1 88 ? -13.798 4.745 20.883 1.00 67.88 88 VAL A O 1
ATOM 676 N N . LEU A 1 89 ? -13.941 4.326 18.684 1.00 63.00 89 LEU A N 1
ATOM 677 C CA . LEU A 1 89 ? -14.832 5.453 18.382 1.00 63.00 89 LEU A CA 1
ATOM 678 C C . LEU A 1 89 ? -16.218 5.288 19.029 1.00 63.00 89 LEU A C 1
ATOM 680 O O . LEU A 1 89 ? -16.782 6.269 19.514 1.00 63.00 89 LEU A O 1
ATOM 684 N N . ARG A 1 90 ? -16.751 4.058 19.114 1.00 61.03 90 ARG A N 1
ATOM 685 C CA . ARG A 1 90 ? -17.969 3.760 19.895 1.00 61.03 90 ARG A CA 1
ATOM 686 C C . ARG A 1 90 ? -17.792 4.085 21.377 1.00 61.03 90 ARG A C 1
ATOM 688 O O . ARG A 1 90 ? -18.721 4.606 21.983 1.00 61.03 90 ARG A O 1
ATOM 695 N N . ARG A 1 91 ? -16.610 3.830 21.946 1.00 58.62 91 ARG A N 1
ATOM 696 C CA . ARG A 1 91 ? -16.304 4.132 23.353 1.00 58.62 91 ARG A CA 1
ATOM 697 C C . ARG A 1 91 ? -16.250 5.641 23.629 1.00 58.62 91 ARG A C 1
ATOM 699 O O . ARG A 1 91 ? -16.672 6.063 24.696 1.00 58.62 91 ARG A O 1
ATOM 706 N N . LYS A 1 92 ? -15.806 6.458 22.660 1.00 53.12 92 LYS A N 1
ATOM 707 C CA . LYS A 1 92 ? -15.764 7.931 22.788 1.00 53.12 92 LYS A CA 1
ATOM 708 C C . LYS A 1 92 ? -17.121 8.634 22.645 1.00 53.12 92 LYS A C 1
ATOM 710 O O . LYS A 1 92 ? -17.271 9.717 23.191 1.00 53.12 92 LYS A O 1
ATOM 715 N N . ARG A 1 93 ? -18.123 8.049 21.972 1.00 53.56 93 ARG A N 1
ATOM 716 C CA . ARG A 1 93 ? -19.480 8.645 21.887 1.00 53.56 93 ARG A CA 1
ATOM 717 C C . ARG A 1 93 ? -20.302 8.547 23.181 1.00 53.56 93 ARG A C 1
ATOM 719 O O . ARG A 1 93 ? -21.343 9.186 23.257 1.00 53.56 93 ARG A O 1
ATOM 726 N N . VAL A 1 94 ? -19.872 7.752 24.165 1.00 55.97 94 VAL A N 1
ATOM 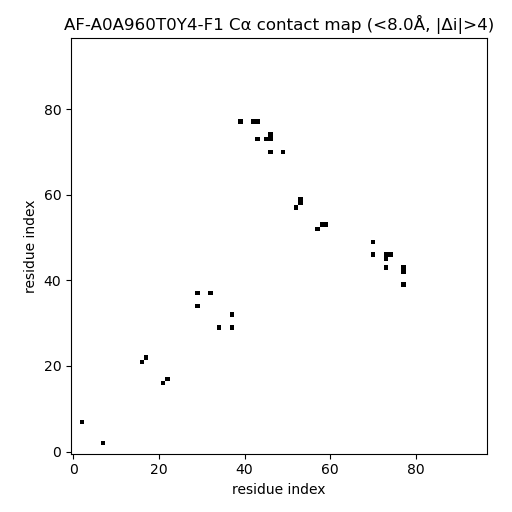727 C CA . VAL A 1 94 ? -20.644 7.478 25.397 1.00 55.97 94 VAL A CA 1
ATOM 728 C C . VAL A 1 94 ? -20.252 8.390 26.573 1.00 55.97 94 VAL A C 1
ATOM 730 O O . VAL A 1 94 ? -20.947 8.398 27.581 1.00 55.97 94 VAL A O 1
ATOM 733 N N . SER A 1 95 ? -19.228 9.242 26.433 1.00 53.72 95 SER A N 1
ATOM 734 C CA . SER A 1 95 ? -18.992 10.351 27.375 1.00 53.72 95 SER A CA 1
ATOM 735 C C . SER A 1 95 ? -19.097 11.713 26.687 1.00 53.72 95 SER A C 1
ATOM 737 O O . SER A 1 95 ? -18.073 12.328 26.392 1.00 53.72 95 SER A O 1
ATOM 739 N N . PRO A 1 96 ? -20.316 12.216 26.438 1.00 45.62 96 PRO A N 1
ATOM 740 C CA . PRO A 1 96 ? -20.584 13.634 26.557 1.00 45.62 96 PRO A CA 1
ATOM 741 C C . PRO A 1 96 ? -20.850 13.927 28.045 1.00 45.62 96 PRO A C 1
ATOM 743 O O . PRO A 1 96 ? -21.882 13.525 28.581 1.00 45.62 96 PRO A O 1
ATOM 746 N N . HIS A 1 97 ? -19.892 14.558 28.721 1.00 45.22 97 HIS A N 1
ATOM 747 C CA . HIS A 1 97 ? -20.200 15.393 29.882 1.00 45.22 97 HIS A CA 1
ATOM 748 C C . HIS A 1 97 ? -20.284 16.834 29.397 1.00 45.22 97 HIS A C 1
ATOM 750 O O . HIS A 1 97 ? -19.419 17.203 28.568 1.00 45.22 97 HIS A O 1
#

Foldseek 3Di:
DDPDVVNVVVCVVCVCCCCPVVVVVVVVVCVVVPVVNVVLVVLCVVVVVVVVCCVVVVPPPPCDPVNVVVNVVSVCVSVVVVVVVVVVVVVVVVDDD

pLDDT: mean 72.68, std 11.03, range [45.22, 89.25]

Solvent-accessible surface area (backbone atoms only — not comparable to full-atom values): 5634 Å² total; per-residue (Å²): 131,87,78,52,71,65,58,58,50,50,52,50,51,50,49,49,48,52,48,60,53,48,48,52,49,49,54,54,46,44,69,75,40,53,62,65,56,52,53,49,49,62,63,39,44,65,58,51,52,52,52,49,49,46,66,73,65,66,50,79,85,73,65,51,74,68,52,59,55,50,54,51,51,52,53,48,53,61,52,45,52,59,51,50,50,52,54,55,54,56,60,59,71,75,64,83,126

Mean predicted aligned error: 13.6 Å

Sequence (97 aa):
PPLHGMDLLWMALLAFVCTVFAHGYHIHLLRQLDVYTANLAVNLEPVYGILAAAALFGEHRTLHPGFFVGAATTIAANVAHPLLQRAVLRRKRVSPH

Radius of gyration: 21.11 Å; Cα contacts (8 Å, |Δi|>4): 18; chains: 1; bounding box: 54×44×44 Å